Protein AF-A0A7Y2HD41-F1 (afdb_monomer)

Mean predicted aligned error: 6.43 Å

Nearest PDB structures (foldseek):
  8clk-assembly1_A  TM=5.103E-01  e=7.198E+00  Homo sapiens

Radius of gyration: 15.1 Å; Cα contacts (8 Å, |Δi|>4): 53; chains: 1; bounding box: 55×25×34 Å

Sequence (95 aa):
MNRDNSVTNYEDHRIAMVIADLYLTGQILEDVPDSIRDSLRIVYREQLSTIHKVDMDLMEQDIEIVQGKPSRYVSVHKIVRDSIAAYEARYKLRK

Foldseek 3Di:
DPDPLQDAPDDLLLLLVLVLLVVVLCVVLPPPDPVCSVVVVVVSLVVSCVVSVDDVVSSVSRNVSQVVDVVSVVVSVVSSVVVVVVVVVVVVVVD

pLDDT: mean 85.19, std 13.81, range [36.31, 97.62]

Solvent-accessible surface area (backbone atoms only — not comparable to full-atom values): 5496 Å² total; per-residue (Å²): 134,86,71,76,80,78,73,58,89,65,56,63,70,58,52,23,53,52,51,43,52,50,52,52,49,50,60,66,47,66,84,42,59,74,94,50,37,64,62,49,50,52,53,50,50,53,49,51,22,62,76,70,71,46,62,59,74,59,48,51,54,32,50,51,47,33,66,76,32,69,72,58,31,53,54,33,52,46,54,27,51,54,51,53,51,54,49,53,56,58,54,64,75,73,112

Structure (mmCIF, N/CA/C/O backbone):
data_AF-A0A7Y2HD41-F1
#
_entry.id   AF-A0A7Y2HD41-F1
#
loop_
_atom_site.group_PDB
_atom_site.id
_atom_site.type_symbol
_atom_site.label_atom_id
_atom_site.label_alt_id
_atom_site.label_comp_id
_atom_site.label_asym_id
_atom_site.label_entity_id
_atom_site.label_seq_id
_atom_site.pdbx_PDB_ins_code
_atom_site.Cartn_x
_atom_site.Cartn_y
_atom_site.Cartn_z
_atom_site.occupancy
_atom_site.B_iso_or_equiv
_atom_site.auth_seq_id
_atom_site.auth_comp_id
_atom_site.auth_asym_id
_atom_site.auth_atom_id
_atom_site.pdbx_PDB_model_num
ATOM 1 N N . MET A 1 1 ? -29.258 5.875 -1.841 1.00 36.31 1 MET A N 1
ATOM 2 C CA . MET A 1 1 ? -28.688 4.937 -0.849 1.00 36.31 1 MET A CA 1
ATOM 3 C C . MET A 1 1 ? -27.368 5.521 -0.377 1.00 36.31 1 MET A C 1
ATOM 5 O O . MET A 1 1 ? -26.391 5.425 -1.105 1.00 36.31 1 MET A O 1
ATOM 9 N N . ASN A 1 2 ? -27.350 6.183 0.782 1.00 37.03 2 ASN A N 1
ATOM 10 C CA . ASN A 1 2 ? -26.099 6.586 1.424 1.00 37.03 2 ASN A CA 1
ATOM 11 C C . ASN 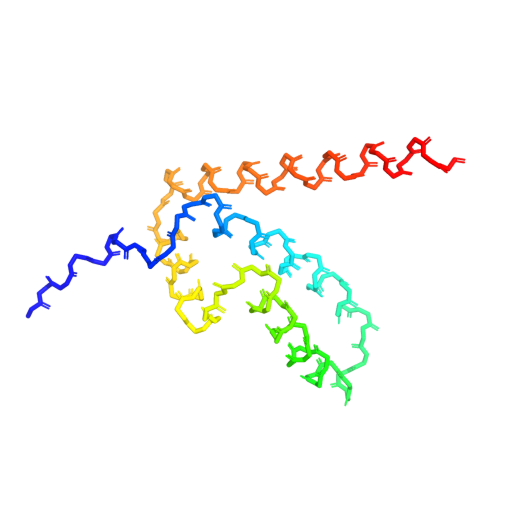A 1 2 ? -25.472 5.320 2.003 1.00 37.03 2 ASN A C 1
ATOM 13 O O . ASN A 1 2 ? -25.912 4.843 3.047 1.00 37.03 2 ASN A O 1
ATOM 17 N N . ARG A 1 3 ? -24.512 4.730 1.285 1.00 43.53 3 ARG A N 1
ATOM 18 C CA . ARG A 1 3 ? -23.603 3.777 1.914 1.00 43.53 3 ARG A CA 1
ATOM 19 C C . ARG A 1 3 ? -22.775 4.593 2.890 1.00 43.53 3 ARG A C 1
ATOM 21 O O . ARG A 1 3 ? -22.211 5.618 2.519 1.00 43.53 3 ARG A O 1
ATOM 28 N N . ASP A 1 4 ? -22.787 4.187 4.145 1.00 47.56 4 ASP A N 1
ATOM 29 C CA . ASP A 1 4 ? -21.854 4.710 5.121 1.00 47.56 4 ASP A CA 1
ATOM 30 C C . ASP A 1 4 ? -20.452 4.321 4.620 1.00 47.56 4 ASP A C 1
ATOM 32 O O . ASP A 1 4 ? -20.049 3.166 4.739 1.00 47.56 4 ASP A O 1
ATOM 36 N N . ASN A 1 5 ? -19.743 5.250 3.958 1.00 54.94 5 ASN A N 1
ATOM 37 C CA . ASN A 1 5 ? -18.392 5.067 3.385 1.00 54.94 5 ASN A CA 1
ATOM 38 C C . ASN A 1 5 ? -17.327 4.932 4.493 1.00 54.94 5 ASN A C 1
ATOM 40 O O . ASN A 1 5 ? -16.200 5.413 4.392 1.00 54.94 5 ASN A O 1
ATOM 44 N N . SER A 1 6 ? -17.724 4.360 5.625 1.00 64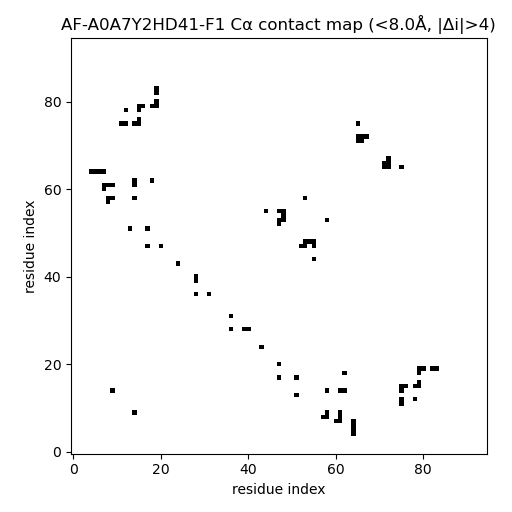.44 6 SER A N 1
ATOM 45 C CA . SER A 1 6 ? -16.985 4.337 6.867 1.00 64.44 6 SER A CA 1
ATOM 46 C C . SER A 1 6 ? -16.346 2.977 7.140 1.00 64.44 6 SER A C 1
ATOM 48 O O . SER A 1 6 ? -15.382 2.932 7.914 1.00 64.44 6 SER A O 1
ATOM 50 N N . VAL A 1 7 ? -16.860 1.924 6.499 1.00 84.19 7 VAL A N 1
ATOM 51 C CA . VAL A 1 7 ? -16.515 0.518 6.717 1.00 84.19 7 VAL A CA 1
ATOM 52 C C . VAL A 1 7 ? -15.497 0.065 5.677 1.00 84.19 7 VAL A C 1
ATOM 54 O O . VAL A 1 7 ? -15.718 0.234 4.483 1.00 84.19 7 VAL A O 1
ATOM 57 N N . THR A 1 8 ? -14.389 -0.504 6.147 1.00 90.62 8 THR A N 1
ATOM 58 C CA . THR A 1 8 ? -13.375 -1.147 5.303 1.00 90.62 8 THR A CA 1
ATOM 59 C C . THR A 1 8 ? -13.643 -2.641 5.185 1.00 90.62 8 THR A C 1
ATOM 61 O O . THR A 1 8 ? -14.278 -3.242 6.054 1.00 90.62 8 THR A O 1
ATOM 64 N N . ASN A 1 9 ? -13.131 -3.243 4.121 1.00 95.38 9 ASN A N 1
ATOM 65 C CA . ASN A 1 9 ? -13.173 -4.677 3.863 1.00 95.38 9 ASN A CA 1
ATOM 66 C C . ASN A 1 9 ? -12.173 -5.445 4.745 1.00 95.38 9 ASN A C 1
ATOM 68 O O . ASN A 1 9 ? -12.429 -6.585 5.135 1.00 95.38 9 ASN A O 1
ATOM 72 N N . TYR A 1 10 ? -11.052 -4.812 5.089 1.00 94.69 10 TYR A N 1
ATOM 73 C CA . TYR A 1 10 ? -9.994 -5.354 5.932 1.00 94.69 10 TYR A CA 1
ATOM 74 C C . TYR A 1 10 ? -9.820 -4.548 7.224 1.00 94.69 10 TYR A C 1
ATOM 76 O O . TYR A 1 10 ? -10.229 -3.391 7.349 1.00 94.69 10 TYR A O 1
ATOM 84 N N . GLU A 1 11 ? -9.193 -5.180 8.213 1.00 93.50 11 GLU A N 1
ATOM 85 C CA . GLU A 1 11 ? -8.852 -4.546 9.485 1.00 93.50 11 GLU A CA 1
ATOM 86 C C . GLU A 1 11 ? -7.669 -3.577 9.346 1.00 93.50 11 GLU A C 1
ATOM 88 O O . GLU A 1 11 ? -6.742 -3.812 8.568 1.00 93.50 11 GLU A O 1
ATOM 93 N N . ASP A 1 12 ? -7.641 -2.542 10.192 1.00 89.62 12 ASP A N 1
ATOM 94 C CA . ASP A 1 12 ? -6.605 -1.495 10.195 1.00 89.62 12 ASP A CA 1
ATOM 95 C C . ASP A 1 12 ? -5.180 -2.041 10.276 1.00 89.62 12 ASP A C 1
ATOM 97 O O . ASP A 1 12 ? -4.276 -1.492 9.649 1.00 89.62 12 ASP A O 1
ATOM 101 N N . HIS A 1 13 ? -4.966 -3.132 11.018 1.00 89.25 13 HIS A N 1
ATOM 102 C CA . HIS A 1 13 ? -3.645 -3.747 11.126 1.00 89.25 13 HIS A CA 1
ATOM 103 C C . HIS A 1 13 ? -3.164 -4.280 9.768 1.00 89.25 13 HIS A C 1
ATOM 105 O O . HIS A 1 13 ? -1.997 -4.126 9.419 1.00 89.25 13 HIS A O 1
ATOM 111 N N . ARG A 1 14 ? -4.064 -4.888 8.985 1.00 93.56 14 ARG A N 1
ATOM 112 C CA . ARG A 1 14 ? -3.742 -5.469 7.680 1.00 93.56 14 ARG A CA 1
ATOM 113 C C . ARG A 1 14 ? -3.552 -4.378 6.639 1.00 93.56 14 ARG A C 1
ATOM 115 O O . ARG A 1 14 ? -2.592 -4.439 5.880 1.00 93.56 14 ARG A O 1
ATOM 122 N N . ILE A 1 15 ? -4.404 -3.355 6.675 1.00 94.19 15 IL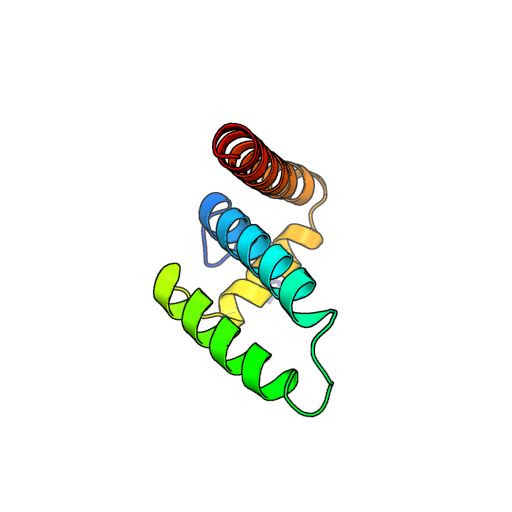E A N 1
ATOM 123 C CA . ILE A 1 15 ? -4.254 -2.152 5.850 1.00 94.19 15 ILE A CA 1
ATOM 124 C C . ILE A 1 15 ? -2.893 -1.494 6.126 1.00 94.19 15 ILE A C 1
ATOM 126 O O . ILE A 1 15 ? -2.155 -1.190 5.194 1.00 94.19 15 ILE A O 1
ATOM 130 N N . ALA A 1 16 ? -2.506 -1.349 7.398 1.00 92.31 16 ALA A N 1
ATOM 131 C CA . ALA A 1 16 ? -1.207 -0.795 7.774 1.00 92.31 16 ALA A CA 1
ATOM 132 C C . ALA A 1 16 ? -0.030 -1.622 7.230 1.00 92.31 16 ALA A C 1
ATOM 134 O O . ALA A 1 16 ? 0.930 -1.046 6.724 1.00 92.31 16 ALA A O 1
ATOM 135 N N . MET A 1 17 ? -0.091 -2.956 7.304 1.00 92.12 17 MET A N 1
ATOM 136 C CA . MET A 1 17 ? 0.968 -3.814 6.757 1.00 92.12 17 MET A CA 1
ATOM 137 C C . MET A 1 17 ? 1.100 -3.662 5.238 1.00 92.12 17 MET A C 1
ATOM 139 O O . MET A 1 17 ? 2.211 -3.489 4.745 1.00 92.12 17 MET A O 1
ATOM 143 N N . VAL A 1 18 ? -0.019 -3.641 4.506 1.00 94.69 18 VAL A N 1
ATOM 144 C CA . VAL A 1 18 ? 0.017 -3.437 3.050 1.00 94.69 18 VAL A CA 1
ATOM 145 C C . VAL A 1 18 ? 0.549 -2.048 2.694 1.00 94.69 18 VAL A C 1
ATOM 147 O O . VAL A 1 18 ? 1.375 -1.937 1.795 1.00 94.69 18 VAL A O 1
ATOM 150 N N . ILE A 1 19 ? 0.157 -0.992 3.415 1.00 93.25 19 ILE A N 1
ATOM 151 C CA . ILE A 1 19 ? 0.703 0.360 3.199 1.00 93.25 19 ILE A CA 1
ATOM 152 C C . ILE A 1 19 ? 2.223 0.387 3.413 1.00 93.25 19 ILE A C 1
ATOM 154 O O . ILE A 1 19 ? 2.932 1.044 2.650 1.00 93.25 19 ILE A O 1
ATOM 158 N N . ALA A 1 20 ? 2.736 -0.314 4.428 1.00 90.94 20 ALA A N 1
ATOM 159 C CA . ALA A 1 20 ? 4.174 -0.385 4.674 1.00 90.94 20 ALA A CA 1
ATOM 160 C C . ALA A 1 20 ? 4.923 -1.029 3.495 1.00 90.94 20 ALA A C 1
ATOM 162 O O . ALA A 1 20 ? 5.932 -0.486 3.040 1.00 90.94 20 ALA A O 1
ATOM 163 N N . ASP A 1 21 ? 4.403 -2.128 2.949 1.00 92.75 21 ASP A N 1
ATOM 164 C CA . ASP A 1 21 ? 5.037 -2.793 1.809 1.00 92.75 21 ASP A CA 1
ATOM 165 C C . ASP A 1 21 ? 4.854 -2.013 0.496 1.00 92.75 21 ASP A C 1
ATOM 167 O O . ASP A 1 21 ? 5.758 -1.999 -0.342 1.00 92.75 21 ASP A O 1
ATOM 171 N N . LEU A 1 22 ? 3.733 -1.304 0.318 1.00 91.94 22 LEU A N 1
ATOM 172 C CA . LEU A 1 22 ? 3.537 -0.372 -0.798 1.00 91.94 22 LEU A CA 1
ATOM 173 C C . LEU A 1 22 ? 4.544 0.781 -0.747 1.00 91.94 22 LEU A C 1
ATOM 175 O O . LEU A 1 22 ? 5.082 1.163 -1.784 1.00 91.94 22 LEU A O 1
ATOM 179 N N . TYR A 1 23 ? 4.842 1.307 0.444 1.00 89.69 23 TYR A N 1
ATOM 180 C CA . TYR A 1 23 ? 5.863 2.339 0.621 1.00 89.69 23 TYR A CA 1
ATOM 181 C C . TYR A 1 23 ? 7.250 1.828 0.214 1.00 89.69 23 TYR A C 1
ATOM 183 O O . TYR A 1 23 ? 7.939 2.478 -0.572 1.00 89.69 23 TYR A O 1
ATOM 191 N N . LEU A 1 24 ? 7.628 0.635 0.682 1.00 88.38 24 LEU A N 1
ATOM 192 C CA . LEU A 1 24 ? 8.884 -0.007 0.293 1.00 88.38 24 LEU A CA 1
ATOM 193 C C . LEU A 1 24 ? 8.945 -0.259 -1.221 1.00 88.38 24 LEU A C 1
ATOM 195 O O . LEU A 1 24 ? 9.949 0.039 -1.862 1.00 88.38 24 LEU A O 1
ATOM 199 N N . THR A 1 25 ? 7.860 -0.768 -1.802 1.00 89.69 25 THR A N 1
ATOM 200 C CA . THR A 1 25 ? 7.751 -1.004 -3.246 1.00 89.69 25 THR A CA 1
ATOM 201 C C . THR A 1 25 ? 7.915 0.299 -4.029 1.00 89.69 25 THR A C 1
ATOM 203 O O . THR A 1 25 ? 8.637 0.333 -5.020 1.00 89.69 25 THR A O 1
ATOM 206 N N . GLY A 1 26 ? 7.300 1.391 -3.564 1.00 88.69 26 GLY A N 1
ATOM 207 C CA . GLY A 1 26 ? 7.451 2.720 -4.153 1.00 88.69 26 GLY A CA 1
ATOM 208 C C . GLY A 1 26 ? 8.905 3.192 -4.171 1.00 88.69 26 GLY A C 1
ATOM 209 O O . GLY A 1 26 ? 9.366 3.655 -5.210 1.00 88.69 26 GLY A O 1
ATOM 210 N N . GLN A 1 27 ? 9.637 2.996 -3.069 1.00 88.06 27 GLN A N 1
ATOM 211 C CA . GLN A 1 27 ? 11.069 3.312 -2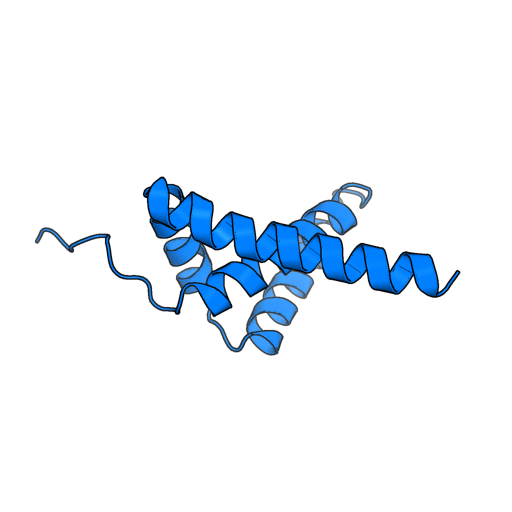.996 1.00 88.06 27 GLN A CA 1
ATOM 212 C C . GLN A 1 27 ? 11.906 2.449 -3.948 1.00 88.06 27 GLN A C 1
ATOM 214 O O . GLN A 1 27 ? 12.771 2.966 -4.644 1.00 88.06 27 GLN A O 1
ATOM 219 N N . ILE A 1 28 ? 11.639 1.139 -4.021 1.00 87.81 28 ILE A N 1
ATOM 220 C CA . ILE A 1 28 ? 12.356 0.232 -4.934 1.00 87.81 28 ILE A CA 1
ATOM 221 C C . ILE A 1 28 ? 12.156 0.655 -6.394 1.00 87.81 28 ILE A C 1
ATOM 223 O O . ILE A 1 28 ? 13.079 0.558 -7.198 1.00 87.81 28 ILE A O 1
ATOM 227 N N . LEU A 1 29 ? 10.952 1.113 -6.742 1.00 90.69 29 LEU A N 1
ATOM 228 C CA . LEU A 1 29 ? 10.589 1.485 -8.107 1.00 90.69 29 LEU A CA 1
ATOM 229 C C . LEU A 1 29 ? 11.043 2.896 -8.519 1.00 90.69 29 LEU A C 1
ATOM 231 O O . LEU A 1 29 ? 10.960 3.214 -9.708 1.00 90.69 29 LEU A O 1
ATOM 235 N N . GLU A 1 30 ? 11.511 3.731 -7.587 1.00 90.38 30 GLU A N 1
ATOM 236 C CA . GLU A 1 30 ? 11.918 5.118 -7.858 1.00 90.38 30 GLU A CA 1
ATOM 237 C C . GLU A 1 30 ? 13.069 5.180 -8.877 1.00 90.38 30 GLU A C 1
ATOM 239 O O . GLU A 1 30 ? 12.972 5.888 -9.882 1.00 90.38 30 GLU A O 1
ATOM 244 N N . ASP A 1 31 ? 14.081 4.328 -8.699 1.00 88.50 31 ASP A N 1
ATOM 245 C CA . ASP A 1 31 ? 15.274 4.255 -9.558 1.00 88.50 31 ASP A CA 1
ATOM 246 C C . ASP A 1 31 ? 15.124 3.293 -10.752 1.00 88.50 31 ASP A C 1
ATOM 248 O O . ASP A 1 31 ? 16.051 3.086 -11.540 1.00 88.50 31 ASP A O 1
ATOM 252 N N . VAL A 1 32 ? 13.952 2.674 -10.907 1.00 91.81 32 VAL A N 1
ATOM 253 C CA . VAL A 1 32 ? 13.682 1.714 -11.981 1.00 91.81 32 VAL A CA 1
ATOM 254 C C . VAL A 1 32 ? 13.283 2.455 -13.263 1.00 91.81 32 VAL A C 1
ATOM 256 O O . VAL A 1 32 ? 12.359 3.273 -13.209 1.00 91.81 32 VAL A O 1
ATOM 259 N N . PRO A 1 33 ? 13.887 2.1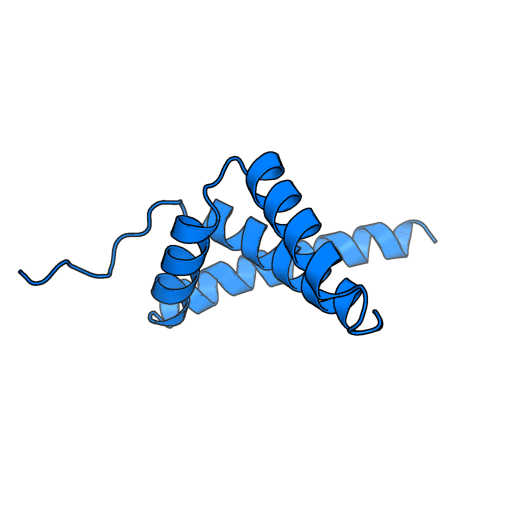42 -14.430 1.00 93.38 33 PRO A N 1
ATOM 260 C CA . PRO A 1 33 ? 13.488 2.718 -15.713 1.00 93.38 33 PRO A CA 1
ATOM 261 C C . PRO A 1 33 ? 12.006 2.490 -16.033 1.00 93.38 33 PRO A C 1
ATOM 263 O O . PRO A 1 33 ? 11.493 1.381 -15.862 1.00 93.38 33 PRO A O 1
ATOM 266 N N . ASP A 1 34 ? 11.339 3.508 -16.586 1.00 88.69 34 ASP A N 1
ATOM 267 C CA . ASP A 1 34 ? 9.906 3.452 -16.926 1.00 88.69 34 ASP A CA 1
ATOM 268 C C . ASP A 1 34 ? 9.546 2.250 -17.812 1.00 88.69 34 ASP A C 1
ATOM 270 O O . ASP A 1 34 ? 8.491 1.646 -17.636 1.00 88.69 34 ASP A O 1
ATOM 274 N N . SER A 1 35 ? 10.459 1.839 -18.700 1.00 90.75 35 SER A N 1
ATOM 275 C CA . SER A 1 35 ? 10.269 0.707 -19.616 1.00 90.75 35 SER A CA 1
ATOM 276 C C . SER A 1 35 ? 9.992 -0.633 -18.926 1.00 90.75 35 SER A C 1
ATOM 278 O O . SER A 1 35 ? 9.388 -1.507 -19.541 1.00 90.75 35 SER A O 1
ATOM 280 N N . ILE A 1 36 ? 10.423 -0.809 -17.672 1.00 93.44 36 ILE A N 1
ATOM 281 C CA . ILE A 1 36 ? 10.187 -2.033 -16.886 1.00 93.44 36 ILE A CA 1
ATOM 282 C C . ILE A 1 36 ? 9.372 -1.780 -15.613 1.00 93.44 36 ILE A C 1
ATOM 284 O O . ILE A 1 36 ? 8.862 -2.726 -15.009 1.00 93.44 36 ILE A O 1
ATOM 288 N N . ARG A 1 37 ? 9.217 -0.514 -15.212 1.00 90.88 37 ARG A N 1
ATOM 289 C CA . ARG A 1 37 ? 8.527 -0.101 -13.986 1.00 90.88 37 ARG A CA 1
ATOM 290 C C . ARG A 1 37 ? 7.095 -0.622 -13.924 1.00 90.88 37 ARG A C 1
ATOM 292 O O . ARG A 1 37 ? 6.700 -1.164 -12.897 1.00 90.88 37 ARG A O 1
ATOM 299 N N . ASP A 1 38 ? 6.340 -0.523 -15.016 1.00 89.12 38 ASP A N 1
ATOM 300 C CA . ASP A 1 38 ? 4.941 -0.970 -15.042 1.00 89.12 38 ASP A CA 1
ATOM 301 C C . ASP A 1 38 ? 4.804 -2.492 -14.935 1.00 89.12 38 ASP A C 1
ATOM 303 O O . ASP A 1 38 ? 3.923 -2.987 -14.234 1.00 89.12 38 ASP A O 1
ATOM 307 N N . SER A 1 39 ? 5.727 -3.244 -15.540 1.00 92.00 39 SER A N 1
ATOM 308 C CA . SER A 1 39 ? 5.762 -4.703 -15.380 1.00 92.00 39 SER A CA 1
ATOM 309 C C . SER A 1 39 ? 6.060 -5.092 -13.931 1.00 92.00 39 SER A C 1
ATOM 311 O O . SER A 1 39 ? 5.400 -5.966 -13.372 1.00 92.00 39 SER A O 1
ATOM 313 N N . LEU A 1 40 ? 7.010 -4.408 -13.288 1.00 93.38 40 LEU A N 1
ATOM 314 C CA . LEU A 1 40 ? 7.340 -4.662 -11.887 1.00 93.38 40 LEU A CA 1
ATOM 315 C C . LEU A 1 40 ? 6.209 -4.257 -10.937 1.00 93.38 40 LEU A C 1
ATOM 317 O O . LEU A 1 40 ? 5.963 -4.969 -9.968 1.00 93.38 40 LEU A O 1
ATOM 321 N N . ARG A 1 41 ? 5.467 -3.179 -11.225 1.00 92.06 41 ARG A N 1
ATOM 322 C CA . ARG A 1 41 ? 4.267 -2.807 -10.454 1.00 92.06 41 ARG A CA 1
ATOM 323 C C . ARG A 1 41 ? 3.243 -3.937 -10.408 1.00 92.06 41 ARG A C 1
ATOM 325 O O . ARG A 1 41 ? 2.708 -4.206 -9.337 1.00 92.06 41 ARG A O 1
ATOM 332 N N . ILE A 1 42 ? 2.997 -4.605 -11.536 1.00 93.50 42 ILE A N 1
ATOM 333 C CA . ILE A 1 42 ? 2.065 -5.741 -11.605 1.00 93.50 42 ILE A CA 1
ATOM 334 C C . ILE A 1 42 ? 2.566 -6.890 -10.727 1.00 93.50 42 ILE A C 1
ATOM 336 O O . ILE A 1 42 ? 1.826 -7.376 -9.875 1.00 93.50 42 ILE A O 1
ATOM 340 N N . VAL A 1 43 ? 3.841 -7.264 -10.865 1.00 95.19 43 VAL A N 1
ATOM 341 C CA . VAL A 1 43 ? 4.445 -8.343 -10.066 1.00 95.19 43 VAL A CA 1
ATOM 342 C C . VAL A 1 43 ? 4.360 -8.037 -8.571 1.00 95.19 43 VAL A C 1
ATOM 344 O O . VAL A 1 43 ? 3.947 -8.891 -7.787 1.00 95.19 43 VAL A O 1
ATOM 347 N N . TYR A 1 44 ? 4.698 -6.815 -8.157 1.00 94.88 44 TYR A N 1
ATOM 348 C CA . TYR A 1 44 ? 4.600 -6.428 -6.753 1.00 94.88 44 TYR A CA 1
ATOM 349 C C . TYR A 1 44 ? 3.151 -6.412 -6.262 1.00 94.88 44 TYR A C 1
ATOM 351 O O . TYR A 1 44 ? 2.888 -6.890 -5.161 1.00 94.88 44 TYR A O 1
ATOM 359 N N . ARG A 1 45 ? 2.191 -5.952 -7.073 1.00 94.94 45 ARG A N 1
ATOM 360 C CA . ARG A 1 45 ? 0.761 -6.018 -6.730 1.00 94.94 45 ARG A CA 1
ATOM 361 C C . ARG A 1 45 ? 0.317 -7.460 -6.461 1.00 94.94 45 ARG A C 1
ATOM 363 O O . ARG A 1 45 ? -0.333 -7.715 -5.449 1.00 94.94 45 ARG A O 1
ATOM 370 N N . GLU A 1 46 ? 0.694 -8.403 -7.321 1.00 96.25 46 GLU A N 1
ATOM 371 C CA . GLU A 1 46 ? 0.373 -9.829 -7.153 1.00 96.25 46 GLU A CA 1
ATOM 372 C C . GLU A 1 46 ? 1.037 -10.433 -5.909 1.00 96.25 46 GLU A C 1
ATOM 374 O O . GLU A 1 46 ? 0.413 -11.196 -5.162 1.00 96.25 46 GLU A O 1
ATOM 379 N N . GLN A 1 47 ? 2.291 -10.063 -5.642 1.00 95.94 47 GLN A N 1
ATOM 380 C CA . GLN A 1 47 ? 3.004 -10.493 -4.441 1.00 95.94 47 GLN A CA 1
ATOM 381 C C . GLN A 1 47 ? 2.326 -9.980 -3.170 1.00 95.94 47 GLN A C 1
ATOM 383 O O . GLN A 1 47 ? 2.103 -10.766 -2.250 1.00 95.94 47 GLN A O 1
ATOM 388 N N . LEU A 1 48 ? 1.942 -8.702 -3.125 1.00 95.31 48 LEU A N 1
ATOM 389 C CA . LEU A 1 48 ? 1.227 -8.112 -1.990 1.00 95.31 48 LEU A CA 1
ATOM 390 C C . LEU A 1 48 ? -0.119 -8.795 -1.757 1.00 95.31 48 LEU A C 1
ATOM 392 O O . LEU A 1 48 ? -0.417 -9.183 -0.626 1.00 95.31 48 LEU A O 1
ATOM 396 N N . SER A 1 49 ? -0.886 -9.010 -2.830 1.00 96.38 49 SER A N 1
ATOM 397 C CA . SER A 1 49 ? -2.144 -9.759 -2.784 1.00 96.38 49 SER A CA 1
ATOM 398 C C . SER A 1 49 ? -1.945 -11.141 -2.158 1.00 96.38 49 SER A C 1
ATOM 400 O O . SER A 1 49 ? -2.668 -11.530 -1.238 1.00 96.38 49 SER A O 1
ATOM 402 N N . THR A 1 50 ? -0.910 -11.857 -2.601 1.00 96.50 50 THR A N 1
ATOM 403 C CA . THR A 1 50 ? -0.605 -13.222 -2.159 1.00 96.50 50 THR A CA 1
ATOM 404 C C . THR A 1 50 ? -0.128 -13.275 -0.706 1.00 96.50 50 THR A C 1
ATOM 406 O O . THR A 1 50 ? -0.628 -14.084 0.078 1.00 96.50 50 THR A O 1
ATOM 409 N N . ILE A 1 51 ? 0.824 -12.416 -0.326 1.00 94.88 51 ILE A N 1
ATOM 410 C CA . ILE A 1 51 ? 1.430 -12.382 1.015 1.00 94.88 51 ILE A CA 1
ATOM 411 C C . ILE A 1 51 ? 0.381 -12.022 2.066 1.00 94.88 51 ILE A C 1
ATOM 413 O O . ILE A 1 51 ? 0.263 -12.701 3.089 1.00 94.88 51 ILE A O 1
ATOM 417 N N . HIS A 1 52 ? -0.412 -10.982 1.800 1.00 94.50 52 HIS A N 1
ATOM 418 C CA . HIS A 1 52 ? -1.398 -10.470 2.755 1.00 94.50 52 HIS A CA 1
ATOM 419 C C . HIS A 1 52 ? -2.761 -11.152 2.649 1.00 94.50 52 HIS A C 1
ATOM 421 O O . HIS A 1 52 ? -3.618 -10.932 3.509 1.00 94.50 52 HIS A O 1
ATOM 427 N N . LYS A 1 53 ? -2.952 -12.010 1.637 1.00 96.00 53 LYS A N 1
ATOM 428 C CA . LYS A 1 53 ? -4.221 -12.682 1.320 1.00 96.00 53 LYS A CA 1
ATOM 429 C C . LYS A 1 53 ? -5.356 -11.670 1.175 1.00 96.00 53 LYS A C 1
ATOM 431 O O . LYS A 1 53 ? -6.381 -11.764 1.857 1.00 96.00 53 LYS A O 1
ATOM 436 N N . VAL A 1 54 ? -5.128 -10.678 0.322 1.00 96.00 54 VAL A N 1
ATOM 437 C CA . VAL A 1 54 ? -6.069 -9.588 0.049 1.00 96.00 54 VAL A CA 1
ATOM 438 C C . VAL A 1 54 ? -6.317 -9.456 -1.442 1.00 96.00 54 VAL A C 1
ATOM 440 O O . VAL A 1 54 ? -5.418 -9.641 -2.258 1.00 96.00 54 VAL A O 1
ATOM 443 N N . ASP A 1 55 ? -7.539 -9.087 -1.786 1.00 97.62 55 ASP A N 1
ATOM 444 C CA . ASP A 1 55 ? -7.849 -8.453 -3.059 1.00 97.62 55 ASP A CA 1
ATOM 445 C C . ASP A 1 55 ? -7.324 -7.009 -3.034 1.00 97.62 55 ASP A C 1
ATOM 447 O O . ASP A 1 55 ? -7.670 -6.234 -2.135 1.00 97.62 55 ASP A O 1
ATOM 451 N N . MET A 1 56 ? -6.462 -6.668 -3.994 1.00 96.00 56 MET A N 1
ATOM 452 C CA . MET A 1 56 ? -5.807 -5.362 -4.039 1.00 96.00 56 MET A CA 1
ATOM 453 C C . MET A 1 56 ? -6.746 -4.234 -4.467 1.00 96.00 56 MET A C 1
ATOM 455 O O . MET A 1 56 ? -6.544 -3.110 -4.020 1.00 96.00 56 MET A O 1
ATOM 459 N N . ASP A 1 57 ? -7.794 -4.520 -5.241 1.00 96.25 57 ASP A N 1
ATOM 460 C CA . ASP A 1 57 ? -8.773 -3.505 -5.641 1.00 96.25 57 ASP A CA 1
ATOM 461 C C . ASP A 1 57 ? -9.620 -3.086 -4.426 1.00 96.25 57 ASP A C 1
ATOM 463 O O . ASP A 1 57 ? -9.910 -1.905 -4.225 1.00 96.25 57 ASP A O 1
ATOM 467 N N . LEU A 1 58 ? -9.980 -4.047 -3.566 1.00 96.12 58 LEU A N 1
ATOM 468 C CA . LEU A 1 58 ? -10.660 -3.767 -2.294 1.00 96.12 58 LEU A CA 1
ATOM 469 C C . LEU A 1 58 ? -9.728 -3.100 -1.276 1.00 96.12 58 LEU A C 1
ATOM 471 O O . LEU A 1 58 ? -10.161 -2.247 -0.503 1.00 96.12 58 LEU A O 1
ATOM 475 N N . MET A 1 59 ? -8.449 -3.479 -1.268 1.00 96.62 59 MET A N 1
ATOM 476 C CA . MET A 1 59 ? -7.456 -2.873 -0.382 1.00 96.62 59 MET A CA 1
ATOM 477 C C . MET A 1 59 ? -7.202 -1.403 -0.734 1.00 96.62 59 MET A C 1
ATOM 479 O O . MET A 1 59 ? -7.091 -0.573 0.162 1.00 96.62 59 MET A O 1
ATOM 483 N N . GLU A 1 60 ? -7.152 -1.052 -2.018 1.00 93.94 60 GLU A N 1
ATOM 484 C CA . GLU A 1 60 ? -7.015 0.344 -2.449 1.00 93.94 60 GLU A CA 1
ATOM 485 C C . GLU A 1 60 ? -8.202 1.198 -1.992 1.00 93.94 60 GLU A C 1
ATOM 487 O O . GLU A 1 60 ? -7.994 2.269 -1.420 1.00 93.94 60 GLU A O 1
ATOM 492 N N . GLN A 1 61 ? -9.430 0.684 -2.116 1.00 95.00 61 GLN A N 1
ATOM 493 C CA . GLN A 1 61 ? -10.625 1.351 -1.581 1.00 95.00 61 GLN A CA 1
ATOM 494 C C . GLN A 1 61 ? -10.531 1.559 -0.063 1.00 95.00 61 GLN A C 1
ATOM 496 O O . GLN A 1 61 ? -10.871 2.625 0.453 1.00 95.00 61 GLN A O 1
ATOM 501 N N . ASP A 1 62 ? -10.041 0.559 0.669 1.00 94.56 62 ASP A N 1
ATOM 502 C CA . ASP A 1 62 ? -9.868 0.662 2.116 1.00 94.56 62 ASP A CA 1
ATOM 503 C C . ASP A 1 62 ? -8.829 1.718 2.506 1.00 94.56 62 ASP A C 1
ATOM 505 O O . ASP A 1 62 ? -9.041 2.473 3.461 1.00 94.56 62 ASP A O 1
ATOM 509 N N . ILE A 1 63 ? -7.723 1.802 1.761 1.00 92.38 63 ILE A N 1
ATOM 510 C CA . ILE A 1 63 ? -6.687 2.822 1.951 1.00 92.38 63 ILE A CA 1
ATOM 511 C C . ILE A 1 63 ? -7.275 4.219 1.724 1.00 92.38 63 ILE A C 1
ATOM 513 O O . ILE A 1 63 ? -7.054 5.105 2.553 1.00 92.38 63 ILE A O 1
ATOM 517 N N . GLU A 1 64 ? -8.071 4.418 0.672 1.00 91.88 64 GLU A N 1
ATOM 518 C CA . GLU A 1 64 ? -8.756 5.691 0.406 1.00 91.88 64 GLU A CA 1
ATOM 519 C C . GLU A 1 64 ? -9.719 6.075 1.544 1.00 91.88 64 GLU A C 1
ATOM 521 O O . GLU A 1 64 ? -9.716 7.216 2.019 1.00 91.88 64 GLU A O 1
ATOM 526 N N . ILE A 1 65 ? -10.498 5.114 2.057 1.00 91.38 65 ILE A N 1
ATOM 527 C CA . ILE A 1 65 ? -11.403 5.326 3.200 1.00 91.38 65 ILE A CA 1
ATOM 528 C C . ILE A 1 65 ? -10.621 5.728 4.459 1.00 91.38 65 ILE A C 1
ATOM 530 O O . ILE A 1 65 ? -11.064 6.595 5.223 1.00 91.38 65 ILE A O 1
ATOM 534 N N . VAL A 1 66 ? -9.465 5.105 4.705 1.00 89.62 66 VAL A N 1
ATOM 535 C CA . VAL A 1 66 ? -8.587 5.453 5.830 1.00 89.62 66 VAL A CA 1
ATOM 536 C C . VAL A 1 66 ? -8.011 6.859 5.655 1.00 89.62 66 VAL A C 1
ATOM 538 O O . VAL A 1 66 ? -8.051 7.641 6.605 1.00 89.62 66 VAL A O 1
ATOM 541 N N . GLN A 1 67 ? -7.533 7.211 4.458 1.00 86.00 67 GLN A N 1
ATOM 542 C CA . GLN A 1 67 ? -7.002 8.542 4.134 1.00 86.00 67 GLN A CA 1
ATOM 543 C C . GLN A 1 67 ? -8.039 9.653 4.317 1.00 86.00 67 GLN A C 1
ATOM 545 O O . GLN A 1 67 ? -7.711 10.725 4.827 1.00 86.00 67 GLN A O 1
ATOM 550 N N . GLY A 1 68 ? -9.305 9.381 3.995 1.00 86.25 68 GLY A N 1
ATOM 551 C CA . GLY A 1 68 ? -10.414 10.312 4.214 1.00 86.25 68 GLY A CA 1
ATOM 552 C C . GLY A 1 68 ? -10.751 10.583 5.688 1.00 86.25 68 GLY A C 1
ATOM 553 O O . GLY A 1 68 ? -11.582 11.447 5.972 1.00 86.25 68 GLY A O 1
ATOM 554 N N . LYS A 1 69 ? -10.136 9.872 6.646 1.00 85.50 69 LYS A N 1
ATOM 555 C CA . LYS A 1 69 ? -10.446 9.958 8.083 1.00 85.50 69 LYS A CA 1
ATOM 556 C C . LYS A 1 69 ? -9.203 10.285 8.922 1.00 85.50 69 LYS A C 1
ATOM 558 O O . LYS A 1 69 ? -8.477 9.369 9.308 1.00 85.50 69 LYS A O 1
ATOM 563 N N . PRO A 1 70 ? -8.991 11.552 9.329 1.00 81.75 70 PRO A N 1
ATOM 564 C CA . PRO A 1 70 ? -7.743 11.994 9.961 1.00 81.75 70 PRO A CA 1
ATOM 565 C C . PRO A 1 70 ? -7.299 11.186 11.189 1.00 81.75 70 PRO A C 1
ATOM 567 O O . PRO A 1 70 ? -6.127 10.840 11.308 1.00 81.75 70 PRO A O 1
ATOM 570 N N . SER A 1 71 ? -8.215 10.842 12.100 1.00 83.44 71 SER A N 1
ATOM 571 C CA . SER A 1 71 ? -7.874 10.089 13.318 1.00 83.44 71 SER A CA 1
ATOM 572 C C . SER A 1 71 ? -7.419 8.656 13.022 1.00 83.44 71 SER A C 1
ATOM 574 O O . SER A 1 71 ? -6.437 8.191 13.600 1.00 83.44 71 SER A O 1
ATOM 576 N N . ARG A 1 72 ? -8.100 7.980 12.091 1.00 82.62 72 ARG A N 1
ATOM 577 C CA . ARG A 1 72 ? -7.783 6.616 11.646 1.00 82.62 72 ARG A CA 1
ATOM 578 C C . ARG A 1 72 ? -6.528 6.582 10.776 1.00 82.62 72 ARG A C 1
ATOM 580 O O . ARG A 1 72 ? -5.695 5.694 10.910 1.00 82.62 72 ARG A O 1
ATOM 587 N N . TYR A 1 73 ? -6.348 7.593 9.933 1.00 81.31 73 TYR A N 1
ATOM 588 C CA . TYR A 1 73 ? -5.129 7.781 9.158 1.00 81.31 73 TYR A CA 1
ATOM 589 C C . TYR A 1 73 ? -3.898 7.892 10.065 1.00 81.31 73 TYR A C 1
ATOM 591 O O . TYR A 1 73 ? -2.903 7.200 9.857 1.00 81.31 73 TYR A O 1
ATOM 599 N N . VAL A 1 74 ? -3.973 8.715 11.119 1.00 82.88 74 VAL A N 1
ATOM 600 C CA . VAL A 1 74 ? -2.868 8.894 12.074 1.00 82.88 74 VAL A CA 1
ATOM 601 C C . VAL A 1 74 ? -2.518 7.588 12.791 1.00 82.88 74 VAL A C 1
ATOM 603 O O . VAL A 1 74 ? -1.329 7.303 12.955 1.00 82.88 74 VAL A O 1
ATOM 606 N N . SER A 1 75 ? -3.508 6.788 13.205 1.00 83.62 75 SER A N 1
ATOM 607 C CA . SER A 1 75 ? -3.248 5.507 13.875 1.00 83.62 75 SER A CA 1
ATOM 608 C C . SER A 1 75 ? -2.606 4.487 12.934 1.00 83.62 75 SER A C 1
ATOM 610 O O . SER A 1 75 ? -1.590 3.894 13.294 1.00 83.62 75 SER A O 1
ATOM 612 N N . VAL A 1 76 ? -3.127 4.338 11.714 1.00 83.12 76 VAL A N 1
ATOM 613 C CA . VAL A 1 76 ? -2.578 3.430 10.695 1.00 83.12 76 VAL A CA 1
ATOM 614 C C . VAL A 1 76 ? -1.153 3.836 10.309 1.00 83.12 76 VAL A C 1
ATOM 616 O O . VAL A 1 76 ? -0.239 3.014 10.360 1.00 83.12 76 VAL A O 1
ATOM 619 N N . HIS A 1 77 ? -0.907 5.119 10.027 1.00 83.88 77 HIS A N 1
ATOM 620 C CA . HIS A 1 77 ? 0.439 5.593 9.690 1.00 83.88 77 HIS A CA 1
ATOM 621 C C . HIS A 1 77 ? 1.426 5.510 10.854 1.00 83.88 77 HIS A C 1
ATOM 623 O O . HIS A 1 77 ? 2.630 5.399 10.620 1.00 83.88 77 HIS A O 1
ATOM 629 N N . LYS A 1 78 ? 0.957 5.552 12.106 1.00 85.06 78 LYS A N 1
ATOM 630 C CA . LYS A 1 78 ? 1.820 5.279 13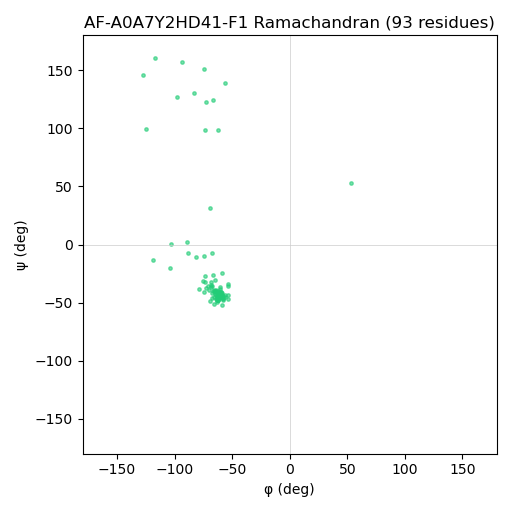.258 1.00 85.06 78 LYS A CA 1
ATOM 631 C C . LYS A 1 78 ? 2.338 3.839 13.213 1.00 85.06 78 LYS A C 1
ATOM 633 O O . LYS A 1 78 ? 3.545 3.653 13.309 1.00 85.06 78 LYS A O 1
ATOM 638 N N . ILE A 1 79 ? 1.462 2.860 12.973 1.00 83.38 79 ILE A N 1
ATOM 639 C CA . ILE A 1 79 ? 1.844 1.442 12.842 1.00 83.38 79 ILE A CA 1
ATOM 640 C C . ILE A 1 79 ? 2.860 1.256 11.706 1.00 83.38 79 ILE A C 1
ATOM 642 O O . ILE A 1 79 ? 3.869 0.577 11.888 1.00 83.38 79 ILE A O 1
ATOM 646 N N . VAL A 1 80 ? 2.635 1.906 10.559 1.00 82.56 80 VAL A N 1
ATOM 647 C CA . VAL A 1 80 ? 3.562 1.870 9.414 1.00 82.56 80 VAL A CA 1
ATOM 648 C C . VAL A 1 80 ? 4.946 2.398 9.800 1.00 82.56 80 VAL A C 1
ATOM 650 O O . VAL A 1 80 ? 5.945 1.710 9.592 1.00 82.56 80 VAL A O 1
ATOM 653 N N . ARG A 1 81 ? 5.022 3.597 10.399 1.00 84.50 81 ARG A N 1
ATOM 654 C CA . ARG A 1 81 ? 6.301 4.198 10.817 1.00 84.50 81 ARG A CA 1
ATOM 655 C C . ARG A 1 81 ? 7.034 3.336 11.840 1.00 84.50 81 ARG A C 1
ATOM 657 O O . ARG A 1 81 ? 8.241 3.152 11.710 1.00 84.50 81 ARG A O 1
ATOM 664 N N . ASP A 1 82 ? 6.313 2.798 12.821 1.00 81.94 82 ASP A N 1
ATOM 665 C CA . ASP A 1 82 ? 6.888 1.940 13.858 1.00 81.94 82 ASP A CA 1
ATOM 666 C C . ASP A 1 82 ? 7.451 0.643 13.243 1.00 81.94 82 ASP A C 1
ATOM 668 O O . ASP A 1 82 ? 8.543 0.201 13.609 1.00 81.94 82 ASP A O 1
ATOM 672 N N . SER A 1 83 ? 6.755 0.069 12.253 1.00 78.12 83 SER A N 1
ATOM 673 C CA . SER A 1 83 ? 7.210 -1.112 11.508 1.00 78.12 83 SER A C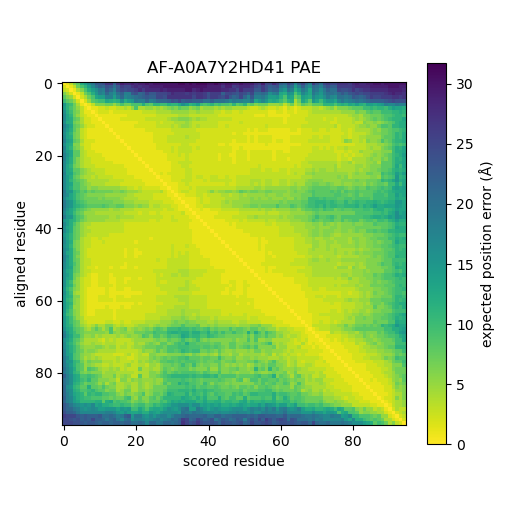A 1
ATOM 674 C C . SER A 1 83 ? 8.505 -0.845 10.728 1.00 78.12 83 SER A C 1
ATOM 676 O O . SER A 1 83 ? 9.475 -1.598 10.860 1.00 78.12 83 SER A O 1
ATOM 678 N N . ILE A 1 84 ? 8.561 0.268 9.985 1.00 80.50 84 ILE A N 1
ATOM 679 C CA . ILE A 1 84 ? 9.751 0.682 9.222 1.00 80.50 84 ILE A CA 1
ATOM 680 C C . ILE A 1 84 ? 10.933 0.934 10.166 1.00 80.50 84 ILE A C 1
ATOM 682 O O . ILE A 1 84 ? 12.019 0.392 9.957 1.00 80.50 84 ILE A O 1
ATOM 686 N N . ALA A 1 85 ? 10.724 1.682 11.252 1.00 82.38 85 ALA A N 1
ATOM 687 C CA . ALA A 1 85 ? 11.773 1.964 12.230 1.00 82.38 85 ALA A CA 1
ATOM 688 C C . ALA A 1 85 ? 12.327 0.677 12.868 1.00 82.38 85 ALA A C 1
ATOM 690 O O . ALA A 1 85 ? 13.540 0.524 13.034 1.00 82.38 85 ALA A O 1
ATOM 691 N N . ALA A 1 86 ? 11.456 -0.286 13.183 1.00 80.25 86 ALA A N 1
ATOM 692 C CA . ALA A 1 86 ? 11.866 -1.577 13.724 1.00 80.25 86 ALA A CA 1
ATOM 693 C C . ALA A 1 86 ? 12.634 -2.437 12.703 1.00 80.25 86 ALA A C 1
ATOM 695 O O . ALA A 1 86 ? 13.507 -3.220 13.092 1.00 80.25 86 ALA A O 1
ATOM 696 N N . TYR A 1 87 ? 12.318 -2.331 11.410 1.0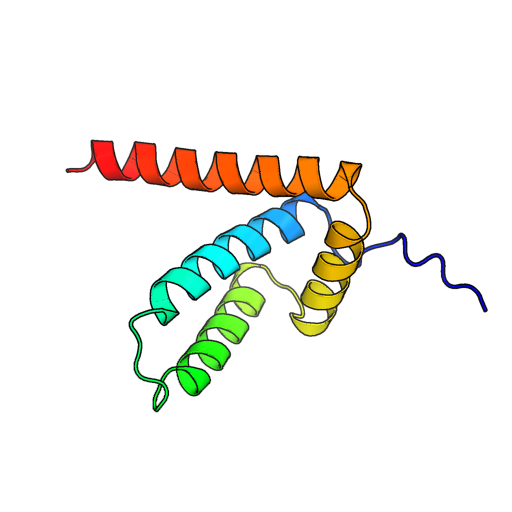0 77.75 87 TYR A N 1
ATOM 697 C CA . TYR A 1 87 ? 13.106 -2.952 10.343 1.00 77.75 87 TYR A CA 1
ATOM 698 C C . TYR A 1 87 ? 14.501 -2.321 10.250 1.00 77.75 87 TYR A C 1
ATOM 700 O O . TYR A 1 87 ? 15.503 -3.035 10.334 1.00 77.75 87 TYR A O 1
ATOM 708 N N . GLU A 1 88 ? 14.584 -0.991 10.175 1.00 79.69 88 GLU A N 1
ATOM 709 C CA . GLU A 1 88 ? 15.858 -0.275 10.078 1.00 79.69 88 GLU A CA 1
ATOM 710 C C . GLU A 1 88 ? 16.778 -0.541 11.272 1.00 79.69 88 GLU A C 1
ATOM 712 O O . GLU A 1 88 ? 17.972 -0.785 11.086 1.00 79.69 88 GLU A O 1
ATOM 717 N N . ALA A 1 89 ? 16.235 -0.539 12.493 1.00 78.00 89 ALA A N 1
ATOM 718 C CA . ALA A 1 89 ? 16.997 -0.836 13.703 1.00 78.00 89 ALA A CA 1
ATOM 719 C C . ALA A 1 89 ? 17.608 -2.246 13.650 1.00 78.00 89 ALA A C 1
ATOM 721 O O . ALA A 1 89 ? 18.788 -2.429 13.949 1.00 78.00 89 ALA A O 1
ATOM 722 N N . ARG A 1 90 ? 16.834 -3.244 13.205 1.00 74.75 90 ARG A N 1
ATOM 723 C CA . ARG A 1 90 ? 17.307 -4.629 13.057 1.00 74.75 90 ARG A CA 1
ATOM 724 C C . ARG A 1 90 ? 18.340 -4.789 11.946 1.00 74.75 90 ARG A C 1
ATOM 726 O O . ARG A 1 90 ? 19.245 -5.606 12.088 1.00 74.75 90 ARG A O 1
ATOM 733 N N . TYR A 1 91 ? 18.214 -4.035 10.858 1.00 66.56 91 TYR A N 1
ATOM 734 C CA . TYR A 1 91 ? 19.126 -4.132 9.720 1.00 66.56 91 TYR A CA 1
ATOM 735 C C . TYR A 1 91 ? 20.454 -3.404 9.973 1.00 66.56 91 TYR A C 1
ATOM 737 O O . TYR A 1 91 ? 21.512 -3.925 9.625 1.00 66.56 91 TYR A O 1
ATOM 745 N N . LYS A 1 92 ? 20.428 -2.242 10.642 1.00 59.72 92 LYS A N 1
ATOM 746 C CA . LYS A 1 92 ? 21.642 -1.513 11.053 1.00 59.72 92 LYS A CA 1
ATOM 747 C C . LYS A 1 92 ? 22.475 -2.280 12.083 1.00 59.72 92 LYS A C 1
ATOM 749 O O . LYS A 1 92 ? 23.687 -2.162 12.056 1.00 59.72 92 LYS A O 1
ATOM 754 N N . LEU A 1 93 ? 21.851 -3.098 12.936 1.00 53.19 93 LEU A N 1
ATOM 755 C CA . LEU A 1 93 ? 22.549 -3.967 13.899 1.00 53.19 93 LEU A CA 1
ATOM 756 C C . LEU A 1 93 ? 23.218 -5.203 13.266 1.00 53.19 93 LEU A C 1
ATOM 758 O O . LEU A 1 93 ? 23.933 -5.924 13.955 1.00 53.19 93 LEU A O 1
ATOM 762 N N . ARG A 1 94 ? 22.951 -5.490 11.985 1.00 52.75 94 ARG A N 1
ATOM 763 C CA . ARG A 1 94 ? 23.501 -6.647 11.255 1.00 52.75 94 ARG A CA 1
ATOM 764 C C . ARG A 1 94 ? 24.645 -6.286 10.300 1.00 52.75 94 ARG A C 1
ATOM 766 O O . ARG A 1 94 ? 25.146 -7.180 9.622 1.00 52.75 94 ARG A O 1
ATOM 773 N N . LYS A 1 95 ? 25.022 -5.009 10.224 1.00 45.84 95 LYS A N 1
ATOM 774 C CA . LYS A 1 95 ? 26.210 -4.518 9.514 1.00 45.84 95 LYS A CA 1
ATOM 775 C C . LYS A 1 95 ? 27.300 -4.185 10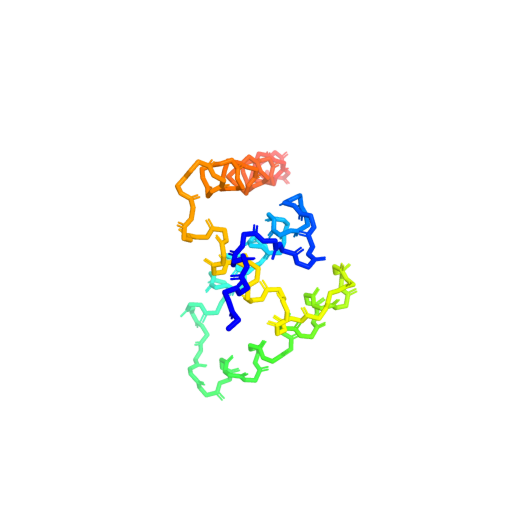.519 1.00 45.84 95 LYS A C 1
ATOM 777 O O . LYS A 1 95 ? 28.474 -4.391 10.153 1.00 45.84 95 LYS A O 1
#

Secondary structure (DSSP, 8-state):
----TT--SS-HHHHHHHHHHHHHHHHHHHTS-HHHHHHHHHHHHHHHHHHHT--HHHHHHHHHHHHT-HHHHHHHHHHHHHHHHHHHHHHHTT-